Protein AF-A0A151ATA8-F1 (afdb_monomer_lite)

Radius of gyration: 17.32 Å; chains: 1; bounding box: 42×28×52 Å

Organism: NCBI:txid1121338

Secondary structure (DSSP, 8-state):
-----HHHHHHHHHHHHTT--TTTTSSSHHHHHHHHHHTTS---S-GGG--S-HHHHHHHHHHHHHTT--SHHHHHHHHHHHHHHHTTT---TT-SPPHHHHHHHHHHHHT-

InterPro domains:
  IPR032806 H repeat-associated protein, N-terminal [PF13808] (37-103)
  IPR051698 Transposase 11-like [PTHR30298] (29-101)

Foldseek 3Di:
DDDDDPVVVVVVVVCVVVVVDCVVVPDDPVLVVLLVVLLPDDQPDDPVPDPADLSLLVVLVVVQVVVVDDDLVSSQVSCVVCVVVSVVRGVCVVGRDHSVRSCVRCCVVPVD

Sequence (112 aa):
MARKSKKLQELQTMFNENDIDFSLVKDIIVIKDLIARVEKIPDFRDPSYVKHKLSDIVLLTLFAVLSNANEWCEIEAFGIKKEKWLRNYLELENGIPSDDTRSLALKNFLGW

Structure (mmCIF, N/CA/C/O backbone):
data_AF-A0A151ATA8-F1
#
_entry.id   AF-A0A151ATA8-F1
#
loop_
_atom_site.group_PDB
_atom_site.id
_atom_site.type_symbol
_atom_site.label_atom_id
_atom_site.label_alt_id
_atom_site.label_comp_id
_atom_site.label_asym_id
_atom_site.label_entity_id
_atom_site.label_seq_id
_atom_site.pdbx_PDB_ins_code
_atom_site.Cartn_x
_atom_site.Cartn_y
_atom_site.Cartn_z
_atom_site.occupancy
_atom_site.B_iso_or_equiv
_atom_site.auth_seq_id
_atom_site.auth_comp_id
_atom_site.auth_asym_id
_atom_site.auth_atom_id
_atom_site.pdbx_PDB_model_num
ATOM 1 N N . MET A 1 1 ? -5.561 -1.568 30.531 1.00 39.03 1 MET A N 1
ATOM 2 C CA . MET A 1 1 ? -6.459 -2.109 29.482 1.00 39.03 1 MET A CA 1
ATOM 3 C C . MET A 1 1 ? -7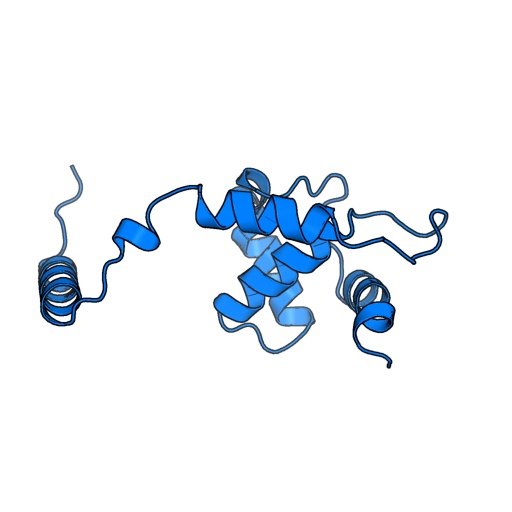.384 -1.000 29.015 1.00 39.03 1 MET A C 1
ATOM 5 O O . MET A 1 1 ? -8.027 -0.387 29.857 1.00 39.03 1 MET A O 1
ATOM 9 N N . ALA A 1 2 ? -7.429 -0.698 27.716 1.00 46.88 2 ALA A N 1
ATOM 10 C CA . ALA A 1 2 ? -8.347 0.313 27.194 1.00 46.88 2 ALA A CA 1
ATOM 11 C C . ALA A 1 2 ? -9.802 -0.155 27.380 1.00 46.88 2 ALA A C 1
ATOM 13 O O . ALA A 1 2 ? -10.168 -1.253 26.958 1.00 46.88 2 ALA A O 1
ATOM 14 N N . ARG A 1 3 ? -10.627 0.664 28.040 1.00 58.78 3 ARG A N 1
ATOM 15 C CA . ARG A 1 3 ? -12.056 0.397 28.239 1.00 58.78 3 ARG A CA 1
ATOM 16 C C . ARG A 1 3 ? -12.748 0.468 26.876 1.00 58.78 3 ARG A C 1
ATOM 18 O O . ARG A 1 3 ? -12.759 1.530 26.258 1.00 58.78 3 ARG A O 1
ATOM 25 N N . LYS A 1 4 ? -13.303 -0.648 26.390 1.00 61.72 4 LYS A N 1
ATOM 26 C CA . LYS A 1 4 ? -14.083 -0.654 25.142 1.00 61.72 4 LYS A CA 1
ATOM 27 C C . LYS A 1 4 ? -15.259 0.319 25.280 1.00 61.72 4 LYS A C 1
ATOM 29 O O . LYS A 1 4 ? -15.976 0.299 26.278 1.00 61.72 4 LYS A O 1
ATOM 34 N N . SER A 1 5 ? -15.418 1.194 24.289 1.00 80.19 5 SER A N 1
ATOM 35 C CA . SER A 1 5 ? -16.523 2.152 24.227 1.00 80.19 5 SER A CA 1
ATOM 36 C C . SER A 1 5 ? -17.851 1.414 24.078 1.00 80.19 5 SER A C 1
ATOM 38 O O . SER A 1 5 ? -17.961 0.510 23.250 1.00 80.19 5 SER A O 1
ATOM 40 N N . LYS A 1 6 ? -18.868 1.841 24.832 1.00 84.94 6 LYS A N 1
ATOM 41 C CA . LYS A 1 6 ? -20.227 1.285 24.772 1.00 84.94 6 LYS A CA 1
ATOM 42 C C . LYS A 1 6 ? -20.813 1.360 23.350 1.00 84.94 6 LYS A C 1
ATOM 44 O O . LYS A 1 6 ? -21.367 0.385 22.866 1.00 84.94 6 LYS A O 1
ATOM 49 N N . LYS A 1 7 ? -20.535 2.454 22.625 1.00 84.31 7 LYS A N 1
ATOM 50 C CA . LYS A 1 7 ? -20.939 2.639 21.217 1.00 84.31 7 LYS A CA 1
ATOM 51 C C . LYS A 1 7 ? -20.306 1.622 20.263 1.00 84.31 7 LYS A C 1
ATOM 53 O O . LYS A 1 7 ? -20.938 1.196 19.308 1.00 84.31 7 LYS A O 1
ATOM 58 N N . LEU A 1 8 ? -19.052 1.230 20.508 1.00 80.62 8 LEU A N 1
ATOM 59 C CA . LEU A 1 8 ? -18.380 0.218 19.683 1.00 80.62 8 LEU A CA 1
ATOM 60 C C . LEU A 1 8 ? -18.946 -1.183 19.936 1.00 80.62 8 LEU A C 1
ATOM 62 O O . LEU A 1 8 ? -18.914 -2.015 19.039 1.00 80.62 8 LEU A O 1
ATOM 66 N N . GLN A 1 9 ? -19.458 -1.440 21.142 1.00 81.19 9 GLN A N 1
ATOM 67 C CA . GLN A 1 9 ? -20.150 -2.690 21.457 1.00 81.19 9 GLN A CA 1
ATOM 68 C C . GLN A 1 9 ? -21.522 -2.742 20.781 1.00 81.19 9 GLN A C 1
ATOM 70 O O . GLN A 1 9 ? -21.846 -3.751 20.173 1.00 81.19 9 GLN A O 1
ATOM 75 N N . GLU A 1 10 ? -22.278 -1.644 20.808 1.00 86.06 10 GLU A N 1
ATOM 76 C CA . GLU A 1 10 ? -23.561 -1.526 20.098 1.00 86.06 10 GLU A CA 1
ATOM 77 C C . GLU A 1 10 ? -23.394 -1.721 18.582 1.00 86.06 10 GLU A C 1
ATOM 79 O O . GLU A 1 10 ? -24.163 -2.458 17.970 1.00 86.06 10 GLU A O 1
ATOM 84 N N . LEU A 1 11 ? -22.338 -1.149 17.988 1.00 82.19 11 LEU A N 1
ATOM 85 C CA . LEU A 1 11 ? -21.999 -1.396 16.582 1.00 82.19 11 LEU A CA 1
ATOM 86 C C . LEU A 1 11 ? -21.710 -2.878 16.303 1.00 82.19 11 LEU A C 1
ATOM 88 O O . LEU A 1 11 ? -22.176 -3.414 15.305 1.00 82.19 11 LEU A O 1
ATOM 92 N N . GLN A 1 12 ? -20.944 -3.540 17.178 1.00 77.69 12 GLN A N 1
ATOM 93 C CA . GLN A 1 12 ? -20.628 -4.966 17.029 1.00 77.69 12 GLN A CA 1
ATOM 94 C C . GLN A 1 12 ? -21.887 -5.832 17.080 1.00 77.69 12 GLN A C 1
ATOM 96 O O . GLN A 1 12 ? -22.006 -6.766 16.294 1.00 77.69 12 GLN A O 1
ATOM 101 N N . THR A 1 13 ? -22.827 -5.507 17.967 1.00 83.56 13 THR A N 1
ATOM 102 C CA . THR A 1 13 ? -24.122 -6.190 18.040 1.00 83.56 13 THR A CA 1
ATOM 103 C C . THR A 1 13 ? -24.919 -6.004 16.751 1.00 83.56 13 THR A C 1
ATOM 105 O O . THR A 1 13 ? -25.330 -6.995 16.158 1.00 83.56 13 THR A O 1
ATOM 108 N N . MET A 1 14 ? -25.046 -4.766 16.264 1.00 86.31 14 MET A N 1
ATOM 109 C CA . MET A 1 14 ? -25.784 -4.459 15.033 1.00 86.31 14 MET A CA 1
ATOM 110 C C . MET A 1 14 ? -25.215 -5.191 13.811 1.00 86.31 14 MET 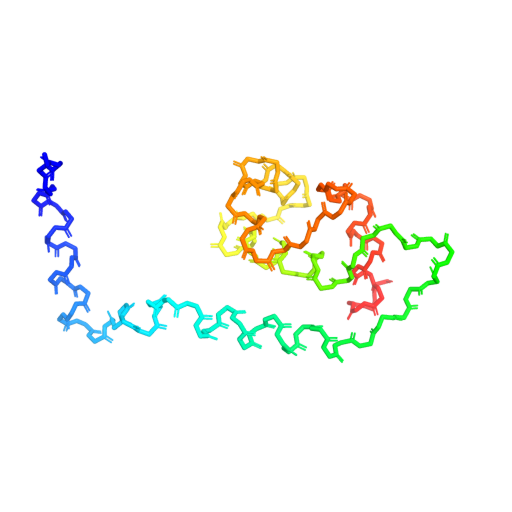A C 1
ATOM 112 O O . MET A 1 14 ? -25.970 -5.716 12.999 1.00 86.31 14 MET A O 1
ATOM 116 N N . PHE A 1 15 ? -23.893 -5.282 13.686 1.00 83.19 15 PHE A N 1
ATOM 117 C CA . PHE A 1 15 ? -23.278 -6.017 12.581 1.00 83.19 15 PHE A CA 1
ATOM 118 C C . PHE A 1 15 ? -23.590 -7.514 12.617 1.00 83.19 15 PHE A C 1
ATOM 120 O O . PHE A 1 15 ? -23.965 -8.077 11.591 1.00 83.19 15 PHE A O 1
ATOM 127 N N . ASN A 1 16 ? -23.510 -8.134 13.796 1.00 76.94 16 ASN A N 1
ATOM 128 C CA . ASN A 1 16 ? -23.831 -9.552 13.958 1.00 76.94 16 ASN A CA 1
ATOM 129 C C . ASN A 1 16 ? -25.314 -9.846 13.675 1.00 76.94 16 ASN A C 1
ATOM 131 O O . ASN A 1 16 ? -25.628 -10.883 13.108 1.00 76.94 16 ASN A O 1
ATOM 135 N N . GLU A 1 17 ? -26.219 -8.939 14.054 1.00 86.56 17 GLU A N 1
ATOM 136 C CA . GLU A 1 17 ? -27.664 -9.074 13.810 1.00 86.56 17 GLU A CA 1
ATOM 137 C C . GLU A 1 17 ? -28.046 -8.984 12.324 1.00 86.56 17 GLU A C 1
ATOM 139 O O . GLU A 1 17 ? -29.112 -9.458 11.944 1.00 86.56 17 GLU A O 1
ATOM 144 N N . ASN A 1 18 ? -27.198 -8.377 11.490 1.00 84.31 18 ASN A N 1
ATOM 145 C CA . ASN A 1 18 ? -27.440 -8.184 10.057 1.00 84.31 18 ASN A CA 1
ATOM 146 C C . ASN A 1 18 ? -26.614 -9.143 9.178 1.00 8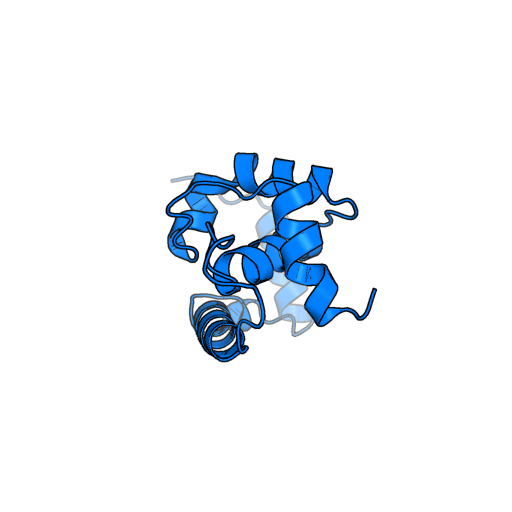4.31 18 ASN A C 1
ATOM 148 O O . ASN A 1 18 ? -26.399 -8.852 8.003 1.00 84.31 18 ASN A O 1
ATOM 152 N N . ASP A 1 19 ? -26.100 -10.240 9.748 1.00 72.19 19 ASP A N 1
ATOM 153 C CA . ASP A 1 19 ? -25.204 -11.196 9.073 1.00 72.19 19 ASP A CA 1
ATOM 154 C C . ASP A 1 19 ? -23.959 -10.541 8.438 1.00 72.19 19 ASP A C 1
ATOM 156 O O . ASP A 1 19 ? -23.334 -11.076 7.517 1.00 72.19 19 ASP A O 1
ATOM 160 N N . ILE A 1 20 ? -23.551 -9.371 8.942 1.00 70.50 20 ILE A N 1
ATOM 161 C CA . ILE A 1 20 ? -22.335 -8.688 8.504 1.00 70.50 20 ILE A CA 1
ATOM 162 C C . ILE A 1 20 ? -21.169 -9.305 9.271 1.00 70.50 20 ILE A C 1
ATOM 164 O O . ILE A 1 20 ? -20.701 -8.783 10.289 1.00 70.50 20 ILE A O 1
ATOM 168 N N . ASP A 1 21 ? -20.708 -10.454 8.782 1.00 66.00 21 ASP A N 1
ATOM 169 C CA . ASP A 1 21 ? -19.617 -11.183 9.409 1.00 66.00 21 ASP A CA 1
ATOM 170 C C . ASP A 1 21 ? -18.252 -10.554 9.091 1.00 66.00 21 ASP A C 1
ATOM 172 O O . ASP A 1 21 ? -17.576 -10.863 8.105 1.00 66.00 21 ASP A O 1
ATOM 176 N N . PHE A 1 22 ? -17.796 -9.686 9.993 1.00 59.66 22 PHE A N 1
ATOM 177 C CA . PHE A 1 22 ? -16.439 -9.145 9.959 1.00 59.66 22 PHE A CA 1
ATOM 178 C C . PHE A 1 22 ? -15.360 -10.205 10.211 1.00 59.66 22 PHE A C 1
ATOM 180 O O . PHE A 1 22 ? -14.181 -9.889 10.059 1.00 59.66 22 PHE A O 1
ATOM 187 N N . SER A 1 23 ? -15.703 -11.446 10.579 1.00 56.72 23 SER A N 1
ATOM 188 C CA . SER A 1 23 ? -14.739 -12.549 10.636 1.00 56.72 23 SER A CA 1
ATOM 189 C C . SER A 1 23 ? -14.192 -12.921 9.252 1.00 56.72 23 SER A C 1
ATOM 191 O O . SER A 1 23 ? -13.037 -13.320 9.155 1.00 56.72 23 SER A O 1
ATOM 193 N N . LEU A 1 24 ? -14.941 -12.655 8.175 1.00 52.31 24 LEU A N 1
ATOM 194 C CA . LEU A 1 24 ? -14.444 -12.759 6.795 1.00 52.31 24 LEU A CA 1
ATOM 195 C C . LEU A 1 24 ? -13.417 -11.667 6.459 1.00 52.31 24 LEU A C 1
ATOM 197 O O . LEU A 1 24 ? -12.531 -11.862 5.629 1.00 52.31 24 LEU A O 1
ATOM 201 N N . VAL A 1 25 ? -13.529 -10.515 7.125 1.00 56.38 25 VAL A N 1
ATOM 202 C CA . VAL A 1 25 ? -12.582 -9.391 7.037 1.00 56.38 25 VAL A CA 1
ATOM 203 C C . VAL A 1 25 ? -11.420 -9.576 8.022 1.00 56.38 25 VAL A C 1
ATOM 205 O O . VAL A 1 25 ? -10.372 -8.940 7.877 1.00 56.38 25 VAL A O 1
ATOM 208 N N . LYS A 1 26 ? -11.572 -10.466 9.014 1.00 53.88 26 LYS A N 1
ATOM 209 C CA . LYS A 1 26 ? -10.502 -10.832 9.936 1.00 53.88 26 LYS A CA 1
ATOM 210 C C . LYS A 1 26 ? -9.456 -11.656 9.200 1.00 53.88 26 LYS A C 1
ATOM 212 O O . LYS A 1 26 ? -9.543 -12.865 9.035 1.00 53.88 26 LYS A O 1
ATOM 217 N N . ASP A 1 27 ? -8.406 -10.919 8.880 1.00 59.09 27 ASP A N 1
ATOM 218 C CA . ASP A 1 27 ? -7.027 -11.347 8.998 1.00 59.09 27 ASP A CA 1
ATOM 219 C C . ASP A 1 27 ? -6.483 -12.138 7.805 1.00 59.09 27 ASP A C 1
ATOM 221 O O . ASP A 1 27 ? -6.610 -13.350 7.668 1.00 59.09 27 ASP A O 1
ATOM 225 N N . ILE A 1 28 ? -5.715 -11.405 6.994 1.00 62.03 28 ILE A N 1
ATOM 226 C CA . ILE A 1 28 ? -4.582 -11.897 6.204 1.00 62.03 28 ILE A CA 1
ATOM 227 C C . ILE A 1 28 ? -4.943 -12.740 4.971 1.00 62.03 28 ILE A C 1
ATOM 229 O O . ILE A 1 28 ? -4.290 -12.561 3.949 1.00 62.03 28 ILE A O 1
ATOM 233 N N . ILE A 1 29 ? -5.952 -13.612 5.003 1.00 72.19 29 ILE A N 1
ATOM 234 C CA . ILE A 1 29 ? -6.250 -14.531 3.890 1.00 72.19 29 ILE A CA 1
ATOM 235 C C . ILE A 1 29 ? -6.708 -13.760 2.651 1.00 72.19 29 ILE A C 1
ATOM 237 O O . ILE A 1 29 ? -6.141 -13.949 1.580 1.00 72.19 29 ILE A O 1
ATOM 241 N N . VAL A 1 30 ? -7.668 -12.842 2.805 1.00 81.25 30 VAL A N 1
ATOM 242 C CA . VAL A 1 30 ? -8.190 -12.047 1.680 1.00 81.25 30 VAL A CA 1
ATOM 243 C C . VAL A 1 30 ? -7.102 -11.152 1.089 1.00 81.25 30 VAL A C 1
ATOM 245 O O . VAL A 1 30 ? -6.929 -11.114 -0.124 1.00 81.25 30 VAL A O 1
ATOM 248 N N . ILE A 1 31 ? -6.323 -10.470 1.937 1.00 82.50 31 ILE A N 1
ATOM 249 C CA . ILE A 1 31 ? -5.241 -9.592 1.470 1.00 82.50 31 ILE A CA 1
ATOM 250 C C . ILE A 1 31 ? -4.135 -10.412 0.791 1.00 82.50 31 ILE A C 1
ATOM 252 O O . ILE A 1 31 ? -3.643 -10.002 -0.253 1.00 82.50 31 ILE A O 1
ATOM 256 N N . LYS A 1 32 ? -3.773 -11.589 1.320 1.00 84.19 32 LYS A N 1
ATOM 257 C CA . LYS A 1 32 ? -2.787 -12.479 0.687 1.00 84.19 32 LYS A CA 1
ATOM 258 C C . LYS A 1 32 ? -3.268 -13.034 -0.651 1.00 84.19 32 LYS A C 1
ATOM 260 O O . LYS A 1 32 ? -2.483 -13.054 -1.591 1.00 84.19 32 LYS A O 1
ATOM 265 N N . ASP A 1 33 ? -4.524 -13.470 -0.749 1.00 86.69 33 ASP A N 1
ATOM 266 C CA . ASP A 1 33 ? -5.091 -13.941 -2.022 1.00 86.69 33 ASP A CA 1
ATOM 267 C C . ASP A 1 33 ? -5.120 -12.809 -3.053 1.00 86.69 33 ASP A C 1
ATOM 269 O O . ASP A 1 33 ? -4.736 -12.995 -4.206 1.00 86.69 33 ASP A O 1
ATOM 273 N N . LEU A 1 34 ? -5.495 -11.604 -2.619 1.00 87.75 34 LEU A N 1
ATOM 274 C CA . LEU A 1 34 ? -5.474 -10.415 -3.456 1.00 87.75 34 LEU A CA 1
ATOM 275 C C . LEU A 1 34 ? -4.055 -10.086 -3.946 1.00 87.75 34 LEU A C 1
ATOM 277 O O . LEU A 1 34 ? -3.878 -9.899 -5.148 1.00 87.75 34 LEU A O 1
ATOM 281 N N . ILE A 1 35 ? -3.051 -10.073 -3.060 1.00 89.25 35 ILE A N 1
ATOM 282 C CA . ILE A 1 35 ? -1.639 -9.896 -3.440 1.00 89.25 35 ILE A CA 1
ATOM 283 C C . ILE A 1 35 ? -1.249 -10.945 -4.487 1.00 89.25 35 ILE A C 1
ATOM 285 O O . ILE A 1 35 ? -0.805 -10.585 -5.574 1.00 89.25 35 ILE A O 1
ATOM 289 N N . ALA A 1 36 ? -1.521 -12.226 -4.222 1.00 90.38 36 ALA A N 1
ATOM 290 C CA . ALA A 1 36 ? -1.169 -13.325 -5.119 1.00 90.38 36 ALA A CA 1
ATOM 291 C C . ALA A 1 36 ? -1.870 -13.254 -6.489 1.00 90.38 36 ALA A C 1
ATOM 293 O O . ALA A 1 36 ? -1.360 -13.782 -7.479 1.00 90.38 36 ALA A O 1
ATOM 294 N N . ARG A 1 37 ? -3.056 -12.641 -6.577 1.00 91.00 37 ARG A N 1
ATOM 295 C CA . ARG A 1 37 ? -3.745 -12.389 -7.854 1.00 91.00 37 ARG A CA 1
ATOM 296 C C . ARG A 1 37 ? -3.143 -11.208 -8.596 1.00 91.00 37 ARG A C 1
ATOM 298 O O . ARG A 1 37 ? -2.948 -11.306 -9.803 1.00 91.00 37 ARG A O 1
ATOM 305 N N . VAL A 1 38 ? -2.852 -10.121 -7.888 1.00 90.25 38 VAL A N 1
ATOM 306 C CA . VAL A 1 38 ? -2.263 -8.917 -8.480 1.00 90.25 38 VAL A CA 1
ATOM 307 C C . VAL A 1 38 ? -0.846 -9.197 -8.989 1.00 90.25 38 VAL A C 1
ATOM 309 O O . VAL A 1 38 ? -0.489 -8.731 -10.064 1.00 90.25 38 VAL A O 1
ATOM 312 N N . GLU A 1 39 ? -0.057 -10.017 -8.297 1.00 91.25 39 GLU A N 1
ATOM 313 C CA . GLU A 1 39 ? 1.281 -10.431 -8.754 1.00 91.25 39 GLU A CA 1
ATOM 314 C C . GLU A 1 39 ? 1.271 -11.241 -10.059 1.00 91.25 39 GLU A C 1
ATOM 316 O O . GLU A 1 39 ? 2.274 -11.279 -10.767 1.00 91.25 39 GLU A O 1
ATOM 321 N N . LYS A 1 40 ? 0.145 -11.875 -10.410 1.00 91.75 40 LYS A N 1
ATOM 322 C CA . LYS A 1 40 ? -0.010 -12.598 -11.685 1.00 91.75 40 LYS A CA 1
ATOM 323 C C . LYS A 1 40 ? -0.310 -11.673 -12.858 1.00 91.75 40 LYS A C 1
ATOM 325 O O . LYS A 1 40 ? -0.355 -12.145 -13.994 1.00 91.75 40 LYS A O 1
ATOM 330 N N . ILE A 1 41 ? -0.566 -10.392 -12.600 1.00 88.62 41 ILE A N 1
ATOM 331 C CA . ILE A 1 41 ? -0.819 -9.420 -13.654 1.00 88.62 41 ILE A CA 1
ATOM 332 C C . ILE A 1 41 ? 0.503 -9.181 -14.397 1.00 88.62 41 ILE A C 1
ATOM 334 O O . ILE A 1 41 ? 1.474 -8.747 -13.773 1.00 88.62 41 ILE A O 1
ATOM 338 N N . PRO A 1 42 ? 0.565 -9.458 -15.711 1.00 86.81 42 PRO A N 1
ATOM 339 C CA . PRO A 1 42 ? 1.762 -9.185 -16.492 1.00 86.81 42 PRO A CA 1
ATOM 340 C C . PRO A 1 42 ? 2.057 -7.684 -16.505 1.00 86.81 42 PRO A C 1
ATOM 342 O O . PRO A 1 42 ? 1.176 -6.858 -16.752 1.00 86.81 42 PRO A O 1
ATOM 345 N N . ASP A 1 43 ? 3.314 -7.338 -16.242 1.00 88.12 43 ASP A N 1
ATOM 346 C CA . ASP A 1 43 ? 3.787 -5.963 -16.302 1.00 88.12 43 ASP A CA 1
ATOM 347 C C . ASP A 1 43 ? 4.265 -5.638 -17.720 1.00 88.12 43 ASP A C 1
ATOM 349 O O . ASP A 1 43 ? 5.322 -6.090 -18.155 1.00 88.12 43 ASP A O 1
ATOM 353 N N . PHE A 1 44 ? 3.456 -4.876 -18.455 1.00 85.38 44 PHE A N 1
ATOM 354 C CA . PHE A 1 44 ? 3.754 -4.457 -19.829 1.00 85.38 44 PHE A CA 1
ATOM 355 C C . PHE A 1 44 ? 4.557 -3.151 -19.907 1.00 85.38 44 PHE A C 1
ATOM 357 O O . PHE A 1 44 ? 4.748 -2.610 -20.997 1.00 85.38 44 PHE A O 1
ATOM 364 N N . ARG A 1 45 ? 4.976 -2.591 -18.767 1.00 86.69 45 ARG A N 1
ATOM 365 C CA . ARG A 1 45 ? 5.789 -1.370 -18.733 1.00 86.69 45 ARG A CA 1
ATOM 366 C C . ARG A 1 45 ? 7.213 -1.689 -19.185 1.00 86.69 45 ARG A C 1
ATOM 368 O O . ARG A 1 45 ? 7.723 -2.778 -18.943 1.00 86.69 45 ARG A O 1
ATOM 375 N N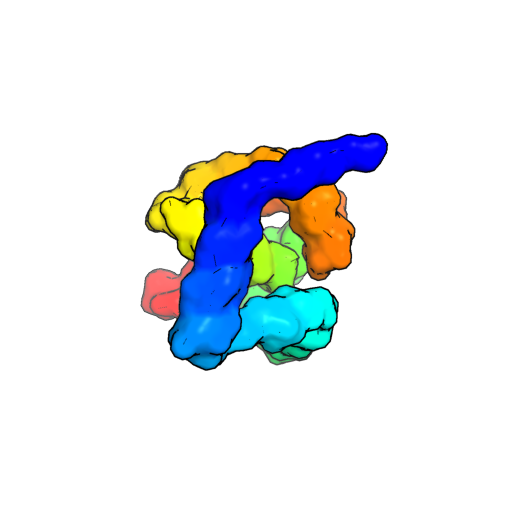 . ASP A 1 46 ? 7.868 -0.718 -19.813 1.00 84.56 46 ASP A N 1
ATOM 376 C CA . ASP A 1 46 ? 9.274 -0.857 -20.190 1.00 84.56 46 ASP A CA 1
ATOM 377 C C . ASP A 1 46 ? 10.145 -0.968 -18.921 1.00 84.56 46 ASP A C 1
ATOM 379 O O . ASP A 1 46 ? 10.138 -0.033 -18.110 1.00 84.56 46 ASP A O 1
ATOM 383 N N . PRO A 1 47 ? 10.909 -2.065 -18.735 1.00 83.62 47 PRO A N 1
ATOM 384 C CA . PRO A 1 47 ? 11.711 -2.295 -17.532 1.00 83.62 47 PRO A CA 1
ATOM 385 C C . PRO A 1 47 ? 12.702 -1.168 -17.217 1.00 83.62 47 PRO A C 1
ATOM 387 O O . PRO A 1 47 ? 13.004 -0.929 -16.050 1.00 83.62 47 PRO A O 1
ATOM 390 N N . SER A 1 48 ? 13.173 -0.439 -18.233 1.00 83.62 48 SER A N 1
ATOM 391 C CA . SER A 1 48 ? 14.116 0.680 -18.088 1.00 83.62 48 SER A CA 1
ATOM 392 C C . SER A 1 48 ? 13.517 1.868 -17.327 1.00 83.62 48 SER A C 1
ATOM 394 O O . SER A 1 48 ? 14.254 2.707 -16.809 1.00 83.62 48 SER A O 1
ATOM 396 N N . TYR A 1 49 ? 12.184 1.947 -17.248 1.00 80.38 49 TYR A N 1
ATOM 397 C CA . TYR A 1 49 ? 11.450 3.037 -16.601 1.00 80.38 49 TYR A CA 1
ATOM 398 C C . TYR A 1 49 ? 10.683 2.583 -15.348 1.00 80.38 49 TYR A C 1
ATOM 400 O O . TYR A 1 49 ? 9.941 3.370 -14.753 1.00 80.38 49 TYR A O 1
A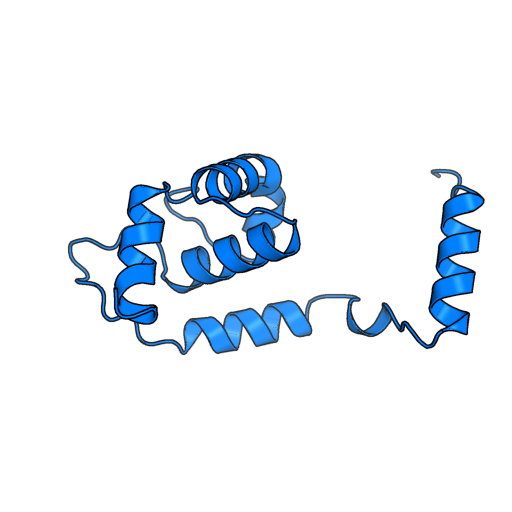TOM 408 N N . VAL A 1 50 ? 10.858 1.332 -14.906 1.00 84.00 50 VAL A N 1
ATOM 409 C CA . VAL A 1 50 ? 10.139 0.772 -13.755 1.00 84.00 50 VAL A CA 1
ATOM 410 C C . VAL A 1 50 ? 10.964 0.923 -12.478 1.00 84.00 50 VAL A C 1
ATOM 412 O O . VAL A 1 50 ? 11.973 0.256 -12.284 1.00 84.00 50 VAL A O 1
ATOM 415 N N . LYS A 1 51 ? 10.493 1.785 -11.566 1.00 86.56 51 LYS A N 1
ATOM 416 C CA . LYS A 1 51 ? 11.050 1.932 -10.205 1.00 86.56 51 LYS A CA 1
ATOM 417 C C . LYS A 1 51 ? 10.223 1.242 -9.123 1.00 86.56 51 LYS A C 1
ATOM 419 O O . LYS A 1 51 ? 10.725 0.978 -8.043 1.00 86.56 51 LYS A O 1
ATOM 424 N N . HIS A 1 52 ? 8.951 0.963 -9.372 1.00 89.44 52 HIS A N 1
ATOM 425 C CA . HIS A 1 52 ? 8.069 0.348 -8.379 1.00 89.44 52 HIS A CA 1
ATOM 426 C C . HIS A 1 52 ? 7.409 -0.880 -8.981 1.00 89.44 52 HIS A C 1
ATOM 428 O O . HIS A 1 52 ? 7.002 -0.857 -10.151 1.00 89.44 52 HIS A O 1
ATOM 434 N N . LYS A 1 53 ? 7.257 -1.929 -8.168 1.00 91.00 53 LYS A N 1
ATOM 435 C CA . LYS A 1 53 ? 6.501 -3.116 -8.558 1.00 91.00 53 LYS A CA 1
ATOM 436 C C . LYS A 1 53 ? 5.087 -2.715 -8.958 1.00 91.00 53 LYS A C 1
ATOM 438 O O . LYS A 1 53 ? 4.458 -1.872 -8.316 1.00 91.00 53 LYS A O 1
ATOM 443 N N . LEU A 1 54 ? 4.590 -3.315 -10.036 1.00 90.81 54 LEU A N 1
ATOM 444 C CA . LEU A 1 54 ? 3.233 -3.052 -10.498 1.00 90.81 54 LEU A CA 1
ATOM 445 C C . LEU A 1 54 ? 2.212 -3.429 -9.418 1.00 90.81 54 LEU A C 1
ATOM 447 O O . LEU A 1 54 ? 1.263 -2.686 -9.182 1.00 90.81 54 LEU A O 1
ATOM 451 N N . SER A 1 55 ? 2.453 -4.540 -8.719 1.00 91.69 55 SER A N 1
ATOM 452 C CA . SER A 1 55 ? 1.602 -5.001 -7.627 1.00 91.69 55 SER A CA 1
ATOM 453 C C . SER A 1 55 ? 1.475 -3.982 -6.500 1.00 91.69 55 SER A C 1
ATOM 455 O O . SER A 1 55 ? 0.357 -3.695 -6.071 1.00 91.69 55 SER A O 1
ATOM 457 N N . ASP A 1 56 ? 2.584 -3.365 -6.090 1.00 92.38 56 ASP A N 1
ATOM 458 C CA . ASP A 1 56 ? 2.583 -2.307 -5.078 1.00 92.38 56 ASP A CA 1
ATOM 459 C C . ASP A 1 56 ? 1.731 -1.106 -5.511 1.00 92.38 56 ASP A C 1
ATOM 461 O O . ASP A 1 56 ? 0.939 -0.592 -4.720 1.00 92.38 56 ASP A O 1
ATOM 465 N N . ILE A 1 57 ? 1.847 -0.675 -6.774 1.00 92.12 57 ILE A N 1
ATOM 466 C CA . ILE A 1 57 ? 1.064 0.446 -7.319 1.00 92.12 57 ILE A CA 1
ATOM 467 C C . ILE A 1 57 ? -0.435 0.121 -7.328 1.00 92.12 57 ILE A C 1
ATOM 469 O O . ILE A 1 57 ? -1.254 0.947 -6.909 1.00 92.12 57 ILE A O 1
ATOM 473 N N . VAL A 1 58 ? -0.800 -1.071 -7.803 1.00 91.50 58 VAL A N 1
ATOM 474 C CA . VAL A 1 58 ? -2.200 -1.505 -7.924 1.00 91.50 58 VAL A CA 1
ATOM 475 C C . VAL A 1 58 ? -2.847 -1.636 -6.544 1.00 91.50 58 VAL A C 1
ATOM 477 O O . VAL A 1 58 ? -3.936 -1.105 -6.321 1.00 91.50 58 VAL A O 1
ATOM 480 N N . LEU A 1 59 ? -2.172 -2.283 -5.593 1.00 92.69 59 LEU A N 1
ATOM 481 C CA . LEU A 1 59 ? -2.698 -2.479 -4.241 1.00 92.69 59 LEU A CA 1
ATOM 482 C C . LEU A 1 59 ? -2.767 -1.172 -3.445 1.00 92.69 59 LEU A C 1
ATOM 484 O O . LEU A 1 59 ? -3.755 -0.944 -2.748 1.00 92.69 59 LEU A O 1
ATOM 488 N N . LEU A 1 60 ? -1.770 -0.289 -3.578 1.00 94.06 60 LEU A N 1
ATOM 489 C CA . LEU A 1 60 ? -1.821 1.054 -2.992 1.00 94.06 60 LEU A CA 1
ATOM 490 C C . LEU A 1 60 ? -3.057 1.818 -3.480 1.00 94.06 60 LEU A C 1
ATOM 492 O O . LEU A 1 60 ? -3.789 2.391 -2.673 1.00 94.06 60 LEU A O 1
ATOM 496 N N . THR A 1 61 ? -3.290 1.794 -4.794 1.00 92.62 61 THR A N 1
ATOM 497 C CA . THR A 1 61 ? -4.443 2.443 -5.430 1.00 92.62 61 THR A CA 1
ATOM 498 C C . THR A 1 61 ? -5.749 1.880 -4.880 1.00 92.62 61 THR A C 1
ATOM 500 O O . THR A 1 61 ? -6.608 2.638 -4.436 1.00 92.62 61 THR A O 1
ATOM 503 N N . LEU A 1 62 ? -5.874 0.554 -4.810 1.00 91.75 62 LEU A N 1
ATOM 504 C CA . LEU A 1 62 ? -7.058 -0.101 -4.262 1.00 91.75 62 LEU A CA 1
ATOM 505 C C . LEU A 1 62 ? -7.315 0.281 -2.796 1.00 91.75 62 LEU A C 1
ATOM 507 O O . LEU A 1 62 ? -8.440 0.628 -2.444 1.00 91.75 62 LEU A O 1
ATOM 511 N N . PHE A 1 63 ? -6.295 0.239 -1.934 1.00 92.25 63 PHE A N 1
ATOM 512 C CA . PHE A 1 63 ? -6.459 0.584 -0.518 1.00 92.25 63 PHE A CA 1
ATOM 513 C C . PHE A 1 63 ? -6.841 2.050 -0.308 1.00 92.25 63 PHE A C 1
ATOM 515 O O . PHE A 1 63 ? -7.639 2.351 0.585 1.00 92.25 63 PHE A O 1
ATOM 522 N N . ALA A 1 64 ? -6.307 2.952 -1.130 1.00 93.00 64 ALA A N 1
ATOM 523 C CA . ALA A 1 64 ? -6.675 4.358 -1.090 1.00 93.00 64 ALA A CA 1
ATOM 524 C C . ALA A 1 64 ? -8.126 4.578 -1.541 1.00 93.00 64 ALA A C 1
ATOM 526 O O . ALA A 1 64 ? -8.873 5.262 -0.845 1.00 93.00 64 ALA A O 1
ATOM 527 N N . VAL A 1 65 ? -8.553 3.944 -2.640 1.00 91.56 65 VAL A N 1
ATOM 528 C CA . VAL A 1 65 ? -9.938 4.025 -3.141 1.00 91.56 65 VAL A CA 1
ATOM 529 C C . VAL A 1 65 ? -10.928 3.456 -2.122 1.00 91.56 65 VAL A C 1
ATOM 531 O O . VAL A 1 65 ? -11.940 4.087 -1.828 1.00 91.56 65 VAL A O 1
ATOM 534 N N . LEU A 1 66 ? -10.613 2.318 -1.491 1.00 89.31 66 LEU A N 1
ATOM 535 C CA . LEU A 1 66 ? -11.413 1.771 -0.382 1.00 89.31 66 LEU A CA 1
ATOM 536 C C . LEU A 1 66 ? -11.452 2.703 0.839 1.00 89.31 66 LEU A C 1
ATOM 538 O O . LEU A 1 66 ? -12.393 2.660 1.627 1.00 89.31 66 LEU A O 1
ATOM 542 N N . SER A 1 67 ? -10.442 3.561 0.985 1.00 90.56 67 SER A N 1
ATOM 543 C CA . SER A 1 67 ? -10.384 4.622 1.994 1.00 90.56 67 SER A CA 1
ATOM 544 C C . SER A 1 67 ? -10.992 5.942 1.505 1.00 90.56 67 SER A C 1
ATOM 546 O O . SER A 1 67 ? -10.781 6.974 2.144 1.00 90.56 67 SER A O 1
ATOM 548 N N . ASN A 1 68 ? -11.763 5.900 0.413 1.00 91.50 68 ASN A N 1
ATOM 549 C CA . ASN A 1 68 ? -12.489 7.019 -0.178 1.00 91.50 68 ASN A CA 1
ATOM 550 C C . ASN A 1 68 ? -11.595 8.117 -0.791 1.00 91.50 68 ASN A C 1
ATOM 552 O O . ASN A 1 68 ? -11.987 9.283 -0.803 1.00 91.50 68 ASN A O 1
ATOM 556 N N . ALA A 1 69 ? -10.407 7.756 -1.289 1.00 92.00 69 ALA A N 1
ATOM 557 C CA . ALA A 1 69 ? -9.624 8.619 -2.175 1.00 92.00 69 ALA A CA 1
ATOM 558 C C . ALA A 1 69 ? -10.200 8.569 -3.600 1.00 92.00 69 ALA A C 1
ATOM 560 O O . ALA A 1 69 ? -10.381 7.483 -4.155 1.00 92.00 69 ALA A O 1
ATOM 561 N N . ASN A 1 70 ? -10.473 9.735 -4.181 1.00 88.12 70 ASN A N 1
ATOM 562 C CA . ASN A 1 70 ? -11.090 9.902 -5.499 1.00 88.12 70 ASN A CA 1
ATOM 563 C C . ASN A 1 70 ? -10.132 10.520 -6.525 1.00 88.12 70 ASN A C 1
ATOM 565 O O . ASN A 1 70 ? -10.333 10.347 -7.726 1.00 88.12 70 ASN A O 1
ATOM 569 N N . GLU A 1 71 ? -9.090 11.217 -6.070 1.00 87.75 71 GLU A N 1
ATOM 570 C CA . GLU A 1 71 ? -8.076 11.821 -6.937 1.00 87.75 71 GLU A CA 1
ATOM 571 C C . GLU A 1 71 ? -6.702 11.166 -6.768 1.00 87.75 71 GLU A C 1
ATOM 573 O O . GLU A 1 71 ? -6.383 10.598 -5.722 1.00 87.75 71 GLU A O 1
ATOM 578 N N . TRP A 1 72 ? -5.846 11.282 -7.790 1.00 86.69 72 TRP A N 1
ATOM 579 C CA . TRP A 1 72 ? -4.470 10.780 -7.732 1.00 86.69 72 TRP A CA 1
ATOM 580 C C . TRP A 1 72 ? -3.728 11.352 -6.517 1.00 86.69 72 TRP A C 1
ATOM 582 O O . TRP A 1 72 ? -3.263 10.589 -5.669 1.00 86.69 72 TRP A O 1
ATOM 592 N N . CYS A 1 73 ? -3.756 12.671 -6.334 1.00 87.44 73 CYS A N 1
ATOM 593 C CA . CYS A 1 73 ? -3.088 13.334 -5.216 1.00 87.44 73 CYS A CA 1
ATOM 594 C C . CYS A 1 73 ? -3.550 12.800 -3.844 1.00 87.44 73 CYS A C 1
ATOM 596 O O . CYS A 1 73 ? -2.744 12.643 -2.922 1.00 87.44 73 CYS A O 1
ATOM 598 N N . GLU A 1 74 ? -4.825 12.419 -3.710 1.00 90.25 74 GLU A N 1
ATOM 599 C CA . GLU A 1 74 ? -5.374 11.823 -2.490 1.00 90.25 74 GLU A CA 1
ATOM 600 C C . GLU A 1 74 ? -4.832 10.412 -2.242 1.00 90.25 74 GLU A C 1
ATOM 602 O O . GLU A 1 74 ? -4.558 10.047 -1.095 1.00 90.25 74 GLU A O 1
ATOM 607 N N . ILE A 1 75 ? -4.611 9.624 -3.297 1.00 92.06 75 ILE A N 1
ATOM 608 C CA . ILE A 1 75 ? -3.967 8.308 -3.195 1.00 92.06 75 ILE A CA 1
ATOM 609 C C . ILE A 1 75 ? -2.508 8.477 -2.741 1.00 92.06 75 ILE A C 1
ATOM 611 O O . ILE A 1 75 ? -1.994 7.659 -1.976 1.00 92.06 75 ILE A O 1
ATOM 615 N N . GLU A 1 76 ? -1.799 9.521 -3.193 1.00 91.06 76 GLU A N 1
ATOM 616 C CA . GLU A 1 76 ? -0.409 9.788 -2.765 1.00 91.06 76 GLU A CA 1
ATOM 617 C C . GLU A 1 76 ? -0.382 10.184 -1.290 1.00 91.06 76 GLU A C 1
ATOM 619 O O . GLU A 1 76 ? 0.327 9.567 -0.488 1.00 91.06 76 GLU A O 1
ATOM 624 N N . ALA A 1 77 ? -1.249 11.122 -0.907 1.00 91.94 77 ALA A N 1
ATOM 625 C CA . ALA A 1 77 ? -1.427 11.534 0.478 1.00 91.94 77 ALA A CA 1
ATOM 626 C C . ALA A 1 77 ? -1.808 10.354 1.391 1.00 91.94 77 ALA A C 1
ATOM 628 O O . ALA A 1 77 ? -1.296 10.245 2.511 1.00 91.94 77 ALA A O 1
ATOM 629 N N . PHE A 1 78 ? -2.664 9.439 0.922 1.00 93.88 78 PHE A N 1
ATOM 630 C CA . PHE A 1 78 ? -2.992 8.203 1.633 1.00 93.88 78 PHE A CA 1
ATOM 631 C C . PHE A 1 78 ? -1.754 7.324 1.828 1.00 93.88 78 PHE A C 1
ATOM 633 O O . PHE A 1 78 ? -1.486 6.895 2.954 1.00 93.88 78 PHE A O 1
ATOM 640 N N . GLY A 1 79 ? -0.986 7.101 0.756 1.00 92.81 79 GLY A N 1
ATOM 641 C CA . GLY A 1 79 ? 0.252 6.327 0.778 1.00 92.81 79 GLY A CA 1
ATOM 642 C C . GLY A 1 79 ? 1.235 6.845 1.820 1.00 92.81 79 GLY A C 1
ATOM 643 O O . GLY A 1 79 ? 1.673 6.085 2.680 1.00 92.81 79 GLY A O 1
ATOM 644 N N . ILE A 1 80 ? 1.491 8.154 1.816 1.00 93.50 80 ILE A N 1
ATOM 645 C CA . ILE A 1 80 ? 2.390 8.816 2.774 1.00 93.50 80 ILE A CA 1
ATOM 646 C C . ILE A 1 80 ? 1.851 8.681 4.205 1.00 93.50 80 ILE A C 1
ATOM 648 O O . ILE A 1 80 ? 2.565 8.283 5.126 1.00 93.50 80 ILE A O 1
ATOM 652 N N . LYS A 1 81 ? 0.558 8.953 4.416 1.00 94.75 81 LYS A N 1
ATOM 653 C CA . LYS A 1 81 ? -0.066 8.911 5.749 1.00 94.75 81 LYS A CA 1
ATOM 654 C C . LYS A 1 81 ? -0.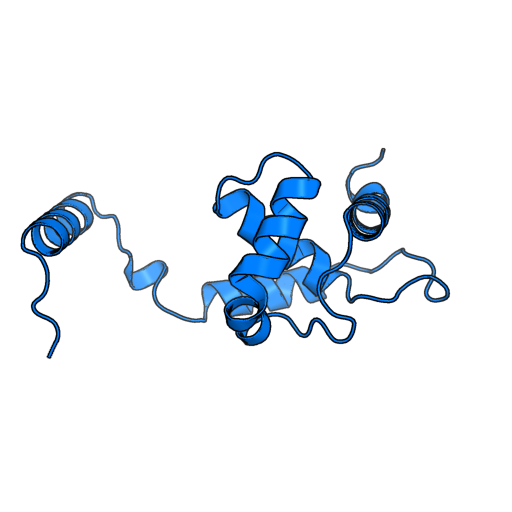125 7.500 6.342 1.00 94.75 81 LYS A C 1
ATOM 656 O O . LYS A 1 81 ? -0.164 7.350 7.568 1.00 94.75 81 LYS A O 1
ATOM 661 N N . LYS A 1 82 ? -0.199 6.467 5.500 1.00 93.50 82 LYS A N 1
ATOM 662 C CA . LYS A 1 82 ? -0.375 5.062 5.902 1.00 93.50 82 LYS A CA 1
ATOM 663 C C . LYS A 1 82 ? 0.824 4.179 5.579 1.00 93.50 82 LYS A C 1
ATOM 665 O O . LYS A 1 82 ? 0.723 2.970 5.774 1.00 93.50 82 LYS A O 1
ATOM 670 N N . GLU A 1 83 ? 1.962 4.753 5.199 1.00 93.44 83 GLU A N 1
ATOM 671 C CA . GLU A 1 83 ? 3.148 4.016 4.748 1.00 93.44 83 GLU A CA 1
ATOM 672 C C . GLU A 1 83 ? 3.544 2.892 5.715 1.00 93.44 83 GLU A C 1
ATOM 674 O O . GLU A 1 83 ? 3.691 1.740 5.314 1.00 93.44 83 GLU A O 1
ATOM 679 N N . LYS A 1 84 ? 3.621 3.190 7.018 1.00 91.56 84 LYS A N 1
ATOM 680 C CA . LYS A 1 84 ? 3.972 2.195 8.045 1.00 91.56 84 LYS A CA 1
ATOM 681 C C . LYS A 1 84 ? 3.025 0.988 8.069 1.00 91.56 84 LYS A C 1
ATOM 683 O O . LYS A 1 84 ? 3.451 -0.119 8.380 1.00 91.56 84 LYS A O 1
ATOM 688 N N . TRP A 1 85 ? 1.740 1.197 7.788 1.00 90.81 85 TRP A N 1
ATOM 689 C CA . TRP A 1 85 ? 0.760 0.115 7.704 1.00 90.81 85 TRP A CA 1
ATOM 690 C C . TRP A 1 85 ? 0.860 -0.623 6.364 1.00 90.81 85 TRP A C 1
ATOM 692 O O . TRP A 1 85 ? 0.832 -1.852 6.350 1.00 90.81 85 TRP A O 1
ATOM 702 N N . LEU A 1 86 ? 1.047 0.113 5.266 1.00 92.25 86 LEU A N 1
ATOM 703 C CA . LEU A 1 86 ? 1.183 -0.437 3.917 1.00 92.25 86 LEU A CA 1
ATOM 704 C C . LEU A 1 86 ? 2.385 -1.372 3.787 1.00 92.25 86 LEU A C 1
ATOM 706 O O . LEU A 1 86 ? 2.261 -2.416 3.158 1.00 92.25 86 LEU A O 1
ATOM 710 N N . ARG A 1 87 ? 3.502 -1.065 4.455 1.00 92.12 87 ARG A N 1
ATOM 711 C CA . ARG A 1 87 ? 4.714 -1.904 4.465 1.00 92.12 87 ARG A CA 1
ATOM 712 C C . ARG A 1 87 ? 4.535 -3.301 5.076 1.00 92.12 87 ARG A C 1
ATOM 714 O O . ARG A 1 87 ? 5.439 -4.119 4.982 1.00 92.12 87 ARG A O 1
ATOM 721 N N . ASN A 1 88 ? 3.387 -3.603 5.689 1.00 89.12 88 ASN A N 1
ATOM 722 C CA . ASN A 1 88 ? 3.066 -4.977 6.098 1.00 89.12 88 ASN A CA 1
ATOM 723 C C . ASN A 1 88 ? 2.590 -5.852 4.926 1.00 89.12 88 ASN A C 1
ATOM 725 O O . ASN A 1 88 ? 2.505 -7.069 5.077 1.00 89.12 88 ASN A O 1
ATOM 729 N N . TYR A 1 89 ? 2.238 -5.239 3.793 1.00 88.25 89 TYR A N 1
ATOM 730 C CA . TYR A 1 89 ? 1.624 -5.902 2.640 1.00 88.25 89 TYR A CA 1
ATOM 731 C C . TYR A 1 89 ? 2.324 -5.576 1.319 1.00 88.25 89 TYR A C 1
ATOM 733 O O . TYR A 1 89 ? 2.294 -6.396 0.410 1.00 88.25 89 TYR A O 1
ATOM 741 N N . LEU A 1 90 ? 2.911 -4.382 1.216 1.00 91.25 90 LEU A N 1
ATOM 742 C CA . LEU A 1 90 ? 3.596 -3.854 0.039 1.00 91.25 90 LEU A CA 1
ATOM 743 C C . LEU A 1 90 ? 5.087 -3.720 0.335 1.00 91.25 90 LEU A C 1
ATOM 745 O O . LEU A 1 90 ? 5.460 -3.372 1.460 1.00 91.25 90 LEU A O 1
ATOM 749 N N . GLU A 1 91 ? 5.936 -3.927 -0.665 1.00 91.19 91 GLU A N 1
ATOM 750 C CA . GLU A 1 91 ? 7.384 -3.796 -0.471 1.00 91.19 91 GLU A CA 1
ATOM 751 C C . GLU A 1 91 ? 7.810 -2.326 -0.442 1.00 91.19 91 GLU A C 1
ATOM 753 O O . GLU A 1 91 ? 8.521 -1.901 0.477 1.00 91.19 91 GLU A O 1
ATOM 758 N N . LEU A 1 92 ? 7.327 -1.529 -1.404 1.00 89.12 92 LEU A N 1
ATOM 759 C CA . LEU A 1 92 ? 7.596 -0.090 -1.513 1.00 89.12 92 LEU A CA 1
ATOM 760 C C . LEU A 1 92 ? 9.097 0.222 -1.371 1.00 89.12 92 LEU A C 1
ATOM 762 O O . LEU A 1 92 ? 9.491 1.100 -0.593 1.00 89.12 92 LEU A O 1
ATOM 766 N N . GLU A 1 93 ? 9.936 -0.528 -2.092 1.00 87.12 93 GLU A N 1
ATOM 767 C CA . GLU A 1 93 ? 11.404 -0.431 -2.027 1.00 87.12 93 GLU A CA 1
ATOM 768 C C . GLU A 1 93 ? 11.885 1.002 -2.301 1.00 87.12 93 GLU A C 1
ATOM 770 O O . GLU A 1 93 ? 12.711 1.541 -1.570 1.00 87.12 93 GLU A O 1
ATOM 775 N N . ASN A 1 94 ? 11.265 1.662 -3.282 1.00 87.56 94 ASN A N 1
ATOM 776 C CA . ASN A 1 94 ? 11.556 3.043 -3.671 1.00 87.56 94 ASN A CA 1
ATOM 777 C C . ASN A 1 94 ? 10.590 4.072 -3.052 1.00 87.56 94 ASN A C 1
ATOM 779 O O . ASN A 1 94 ? 10.448 5.182 -3.560 1.00 87.56 94 ASN A O 1
ATOM 783 N N . GLY A 1 95 ? 9.909 3.711 -1.960 1.00 90.00 95 GLY A N 1
ATOM 784 C CA . GLY A 1 95 ? 8.927 4.564 -1.287 1.00 90.00 95 GLY A CA 1
ATOM 785 C C . GLY A 1 95 ? 7.566 4.612 -1.987 1.00 90.00 95 GLY A C 1
ATOM 786 O O . GLY A 1 95 ? 7.225 3.735 -2.788 1.00 90.00 95 GLY A O 1
ATOM 787 N N . ILE A 1 96 ? 6.764 5.625 -1.645 1.00 91.19 96 ILE A N 1
ATOM 788 C CA . ILE A 1 96 ? 5.431 5.831 -2.223 1.00 91.19 96 ILE A CA 1
ATOM 789 C C . ILE A 1 96 ? 5.581 6.368 -3.656 1.00 91.19 96 ILE A C 1
ATOM 791 O O . ILE A 1 96 ? 6.233 7.394 -3.844 1.00 91.19 96 ILE A O 1
ATOM 795 N N . PRO A 1 97 ? 5.001 5.702 -4.670 1.00 88.62 97 PRO A N 1
ATOM 796 C CA . PRO A 1 97 ? 5.026 6.200 -6.039 1.00 88.62 97 PRO A CA 1
ATOM 797 C C . PRO A 1 97 ? 4.215 7.498 -6.151 1.00 88.62 97 PRO A C 1
ATOM 799 O O . PRO A 1 97 ? 3.097 7.573 -5.636 1.00 88.62 97 PRO A O 1
ATOM 802 N N . SER A 1 98 ? 4.768 8.484 -6.861 1.00 83.69 98 SER A N 1
ATOM 803 C CA . SER A 1 98 ? 4.097 9.759 -7.136 1.00 83.69 98 SER A CA 1
ATOM 804 C C . SER A 1 98 ? 2.873 9.599 -8.042 1.00 83.69 98 SER A C 1
ATOM 806 O O . SER A 1 98 ? 2.736 8.592 -8.753 1.00 83.69 98 SER A O 1
ATOM 808 N N . ASP A 1 99 ? 2.019 10.623 -8.076 1.00 77.38 99 ASP A N 1
ATOM 809 C CA . ASP A 1 99 ? 0.891 10.743 -9.013 1.00 77.38 99 ASP A CA 1
ATOM 810 C C . ASP A 1 99 ? 1.255 10.384 -10.460 1.00 77.38 99 ASP A C 1
ATOM 812 O O . ASP A 1 99 ? 0.643 9.483 -11.045 1.00 77.38 99 ASP A O 1
ATOM 816 N N . ASP A 1 100 ? 2.298 11.012 -11.007 1.00 76.50 100 ASP A N 1
ATOM 817 C CA . ASP A 1 100 ? 2.752 10.779 -12.384 1.00 76.50 100 ASP A CA 1
ATOM 818 C C . ASP A 1 100 ? 3.176 9.322 -12.612 1.00 76.50 100 ASP A C 1
ATOM 820 O O . ASP A 1 100 ? 2.844 8.713 -13.632 1.00 76.50 100 ASP A O 1
ATOM 824 N N . THR A 1 101 ? 3.865 8.731 -11.630 1.00 76.62 101 THR A N 1
ATOM 825 C CA . THR A 1 101 ? 4.359 7.348 -11.700 1.00 76.62 101 THR A CA 1
ATOM 826 C C . THR A 1 101 ? 3.206 6.344 -11.722 1.00 76.62 101 THR A C 1
ATOM 828 O O . THR A 1 101 ? 3.241 5.370 -12.479 1.00 76.62 101 THR A O 1
ATOM 831 N N . ARG A 1 102 ? 2.160 6.570 -10.918 1.00 75.75 102 ARG A N 1
ATOM 832 C CA . ARG A 1 102 ? 0.984 5.685 -10.882 1.00 75.75 102 ARG A CA 1
ATOM 833 C C . ARG A 1 102 ? 0.090 5.859 -12.094 1.00 75.75 102 ARG A C 1
ATOM 835 O O . ARG A 1 102 ? -0.350 4.856 -12.651 1.00 75.75 102 ARG A O 1
ATOM 842 N N . SER A 1 103 ? -0.139 7.103 -12.514 1.00 76.06 103 SER A N 1
ATOM 843 C CA . SER A 1 103 ? -0.908 7.399 -13.722 1.00 76.06 103 SER A CA 1
ATOM 844 C C . SER A 1 103 ? -0.275 6.700 -14.925 1.00 76.06 103 SER A C 1
ATOM 846 O O . SER A 1 103 ? -0.955 5.974 -15.645 1.00 76.06 103 SER A O 1
ATOM 848 N N . LEU A 1 104 ? 1.049 6.803 -15.088 1.00 75.62 104 LEU A N 1
ATOM 849 C CA . LEU A 1 104 ? 1.765 6.109 -16.158 1.00 75.62 104 LEU A CA 1
ATOM 850 C C . LEU A 1 104 ? 1.651 4.582 -16.058 1.00 75.62 104 LEU A C 1
ATOM 852 O O . LEU A 1 104 ? 1.437 3.916 -17.068 1.00 75.62 104 LEU A O 1
ATOM 856 N N . ALA A 1 105 ? 1.767 4.022 -14.854 1.00 76.88 105 ALA A N 1
ATOM 857 C CA . ALA A 1 105 ? 1.692 2.578 -14.669 1.00 76.88 105 ALA A CA 1
ATOM 858 C C . ALA A 1 105 ? 0.298 1.997 -14.959 1.00 76.88 105 ALA A C 1
ATOM 860 O O . ALA A 1 105 ? 0.201 0.885 -15.474 1.00 76.88 105 ALA A O 1
ATOM 861 N N . LEU A 1 106 ? -0.767 2.738 -14.643 1.00 78.00 106 LEU A N 1
ATOM 862 C CA . LEU A 1 106 ? -2.152 2.280 -14.786 1.00 78.00 106 LEU A CA 1
ATOM 863 C C . LEU A 1 106 ? -2.784 2.630 -16.141 1.00 78.00 106 LEU A C 1
ATOM 865 O O . LEU A 1 106 ? -3.745 1.971 -16.535 1.00 78.00 106 LEU A O 1
ATOM 869 N N . LYS A 1 107 ? -2.233 3.593 -16.893 1.00 76.31 107 LYS A N 1
ATOM 870 C CA . LYS A 1 107 ? -2.695 3.935 -18.255 1.00 76.31 107 LYS A CA 1
ATOM 871 C C . LYS A 1 107 ? -2.780 2.715 -19.174 1.00 76.31 107 LYS A C 1
ATOM 873 O O . LYS A 1 107 ? -3.807 2.495 -19.811 1.00 76.31 107 LYS A O 1
ATOM 878 N N . ASN A 1 108 ? -1.761 1.858 -19.141 1.00 63.72 108 ASN A N 1
ATOM 879 C CA . ASN A 1 108 ? -1.705 0.648 -19.969 1.00 63.72 108 ASN A CA 1
ATOM 880 C C . ASN A 1 108 ? -2.761 -0.410 -19.587 1.00 63.72 108 ASN A C 1
ATOM 882 O O . ASN A 1 108 ? -3.054 -1.287 -20.393 1.00 63.72 108 ASN A O 1
ATOM 886 N N . PHE A 1 109 ? -3.346 -0.329 -18.385 1.00 63.75 109 PHE A N 1
ATOM 887 C CA . PHE A 1 109 ? -4.434 -1.209 -17.939 1.00 63.75 109 PHE A CA 1
ATOM 888 C C . PHE A 1 109 ? -5.820 -0.693 -18.321 1.00 63.75 109 PHE A C 1
ATOM 890 O O . PHE A 1 109 ? -6.746 -1.487 -18.469 1.00 63.75 109 PHE A O 1
ATOM 897 N N . LEU A 1 110 ? -5.969 0.626 -18.452 1.00 63.31 110 LEU A N 1
ATOM 898 C CA . LEU A 1 110 ? -7.264 1.288 -18.614 1.00 63.31 110 LEU A CA 1
ATOM 899 C C . LEU A 1 110 ? -7.523 1.784 -20.044 1.00 63.31 110 LEU A C 1
ATOM 901 O O . LEU A 1 110 ? -8.612 2.282 -20.320 1.00 63.31 110 LEU A O 1
ATOM 905 N N . GLY A 1 111 ? -6.564 1.598 -20.959 1.00 53.91 111 GLY A N 1
ATOM 906 C CA . GLY A 1 111 ? -6.737 1.875 -22.389 1.00 53.91 111 GLY A CA 1
ATOM 907 C C . GLY A 1 111 ? -6.902 3.359 -22.715 1.00 53.91 111 GLY A C 1
ATOM 908 O O . GLY A 1 111 ? -7.634 3.694 -23.646 1.00 53.91 111 GLY A O 1
ATOM 909 N N . TRP A 1 112 ? -6.274 4.229 -21.920 1.00 47.16 112 TRP A N 1
ATOM 910 C CA . TRP A 1 112 ? -6.222 5.676 -22.147 1.00 47.16 112 TRP A CA 1
ATOM 911 C C . TRP A 1 112 ? -5.023 6.075 -23.002 1.00 47.16 112 TRP A C 1
ATOM 913 O O . TRP A 1 112 ? -3.945 5.462 -22.823 1.00 47.16 112 TRP A O 1
#

pLDDT: mean 82.16, std 12.34, range [39.03, 94.75]